Protein AF-A0A9W5X2L6-F1 (afdb_monomer_lite)

Secondary structure (DSSP, 8-state):
---------GGGSPPPSSSS--------SSPPPP-TTTTPPPS---SS--TGGGT-S-PPTT--PPP---SSS--TTTT---S----HHHHHHHHHSS-PPP---GGGTTS--

Foldseek 3Di:
DDPCPDPDPPVPDDPDPDPDDDDDDDDDAQFDDDDPPQQAFDPPWDDDDCQVVQVPDDDDVVDDGDDDDTRGRDDRCPPVDPGHDDQPVVVCCVVPNDDDPDPDDPVCPPPRD

Radius of gyration: 23.13 Å; chains: 1; bounding box: 48×41×67 Å

Structure (mmCIF, N/CA/C/O backbone):
data_AF-A0A9W5X2L6-F1
#
_entry.id   AF-A0A9W5X2L6-F1
#
loop_
_atom_site.group_PDB
_atom_site.id
_atom_site.type_symbol
_atom_site.label_atom_id
_atom_site.label_alt_id
_atom_site.label_comp_id
_atom_site.label_asym_id
_atom_site.label_entity_id
_atom_site.label_seq_id
_atom_site.pdbx_PDB_ins_code
_atom_site.Cartn_x
_atom_site.Cartn_y
_atom_site.Cartn_z
_atom_site.occupancy
_atom_site.B_iso_or_equiv
_atom_site.auth_seq_id
_atom_site.auth_comp_id
_atom_site.auth_asym_id
_atom_site.auth_atom_id
_atom_site.pdbx_PDB_model_num
ATOM 1 N N . THR A 1 1 ? -7.394 -7.452 39.165 1.00 37.09 1 THR A N 1
ATOM 2 C CA . THR A 1 1 ? -8.511 -6.533 38.862 1.00 37.09 1 THR A CA 1
ATOM 3 C C . THR A 1 1 ? -7.911 -5.212 38.425 1.00 37.09 1 THR A C 1
ATOM 5 O O . THR A 1 1 ? -7.495 -4.417 39.247 1.00 37.09 1 THR A O 1
ATOM 8 N N . SER A 1 2 ? -7.475 -5.183 37.170 1.00 38.97 2 SER A N 1
ATOM 9 C CA . SER A 1 2 ? -8.093 -4.413 36.075 1.00 38.97 2 SER A CA 1
ATOM 10 C C . SER A 1 2 ? -7.308 -3.121 35.864 1.00 38.97 2 SER A C 1
ATOM 12 O O . SER A 1 2 ? -7.586 -2.093 36.468 1.00 38.97 2 SER A O 1
ATOM 14 N N . LEU A 1 3 ? -6.246 -3.225 35.063 1.00 41.19 3 LEU A N 1
ATOM 15 C CA . LEU A 1 3 ? -5.625 -2.074 34.420 1.00 41.19 3 LEU A CA 1
ATOM 16 C C . LEU A 1 3 ? -6.532 -1.700 33.246 1.00 41.19 3 LEU A C 1
ATOM 18 O O . LEU A 1 3 ? -6.303 -2.119 32.115 1.00 41.19 3 LEU A O 1
ATOM 22 N N . ASP A 1 4 ? -7.588 -0.952 33.547 1.00 45.38 4 ASP A N 1
ATOM 23 C CA . ASP A 1 4 ? -8.370 -0.231 32.551 1.00 45.38 4 ASP A CA 1
ATOM 24 C C . ASP A 1 4 ? -7.515 0.936 32.042 1.00 45.38 4 ASP A C 1
ATOM 26 O O . ASP A 1 4 ? -7.608 2.070 32.513 1.00 45.38 4 ASP A O 1
ATOM 30 N N . LEU A 1 5 ? -6.619 0.648 31.092 1.00 45.56 5 LEU A N 1
ATOM 31 C CA . LEU A 1 5 ? -6.012 1.677 30.255 1.00 45.56 5 LEU A CA 1
ATOM 32 C C . LEU A 1 5 ? -7.083 2.119 29.256 1.00 45.56 5 LEU A C 1
ATOM 34 O O . LEU A 1 5 ? -7.129 1.675 28.109 1.00 45.56 5 LEU A O 1
ATOM 38 N N . THR A 1 6 ? -7.997 2.945 29.753 1.00 42.53 6 THR A N 1
ATOM 39 C CA . THR A 1 6 ? -9.058 3.591 28.994 1.00 42.53 6 THR A CA 1
ATOM 40 C C . THR A 1 6 ? -8.446 4.241 27.762 1.00 42.53 6 THR A C 1
ATOM 42 O O . THR A 1 6 ? -7.676 5.196 27.864 1.00 42.53 6 THR A O 1
ATOM 45 N N . ILE A 1 7 ? -8.800 3.721 26.588 1.00 51.56 7 ILE A N 1
ATOM 46 C CA . ILE A 1 7 ? -8.701 4.448 25.327 1.00 51.56 7 ILE A CA 1
ATOM 47 C C . ILE A 1 7 ? -9.512 5.727 25.537 1.00 51.56 7 ILE A C 1
ATOM 49 O O . ILE A 1 7 ? -10.742 5.710 25.506 1.00 51.56 7 ILE A O 1
ATOM 53 N N . LEU A 1 8 ? -8.826 6.825 25.851 1.00 54.75 8 LEU A N 1
ATOM 54 C CA . LEU A 1 8 ? -9.460 8.128 25.951 1.00 54.75 8 LEU A CA 1
ATOM 55 C C . LEU A 1 8 ? -10.029 8.453 24.565 1.00 54.75 8 LEU A C 1
ATOM 57 O O . LEU A 1 8 ? -9.300 8.353 23.571 1.00 54.75 8 LEU A O 1
ATOM 61 N N . PRO A 1 9 ? -11.320 8.807 24.460 1.00 56.62 9 PRO A N 1
ATOM 62 C CA . PRO A 1 9 ? -11.884 9.203 23.185 1.00 56.62 9 PRO A CA 1
ATOM 63 C C . PRO A 1 9 ? -11.105 10.419 22.682 1.00 56.62 9 PRO A C 1
ATOM 65 O O . PRO A 1 9 ? -10.806 11.341 23.441 1.00 56.62 9 PRO A O 1
ATOM 68 N N . PHE A 1 10 ? -10.778 10.427 21.389 1.00 54.94 10 PHE A N 1
ATOM 69 C CA . PHE A 1 10 ? -9.990 11.488 20.746 1.00 54.94 10 PHE A CA 1
ATOM 70 C C . PHE A 1 10 ? -10.591 12.894 20.964 1.00 54.94 10 PHE A C 1
ATOM 72 O O . PHE A 1 10 ? -9.900 13.900 20.854 1.00 54.94 10 PHE A O 1
ATOM 79 N N . THR A 1 11 ? -11.875 12.960 21.331 1.00 56.47 11 THR A N 1
ATOM 80 C CA . THR A 1 11 ? -12.617 14.170 21.705 1.00 56.47 11 THR A CA 1
ATOM 81 C C . THR A 1 11 ? -12.188 14.806 23.032 1.00 56.47 11 THR A C 1
ATOM 83 O O . THR A 1 11 ? -12.566 15.946 23.284 1.00 56.47 11 THR A O 1
ATOM 86 N N . GLN A 1 12 ? -11.427 14.106 23.879 1.00 62.25 12 GLN A N 1
ATOM 87 C CA . GLN A 1 12 ? -10.928 14.613 25.168 1.00 62.25 12 GLN A CA 1
ATOM 88 C C . GLN A 1 12 ? -9.404 14.797 25.211 1.00 62.25 12 GLN A C 1
ATOM 90 O O . GLN A 1 12 ? -8.848 15.123 26.261 1.00 62.25 12 GLN A O 1
ATOM 95 N N . GLY A 1 13 ? -8.716 14.608 24.080 1.00 63.19 13 GLY A N 1
ATOM 96 C CA . GLY A 1 13 ? -7.305 14.963 23.949 1.00 63.19 13 GLY A CA 1
ATOM 97 C C . GLY A 1 13 ? -7.097 16.473 24.081 1.00 63.19 13 GLY A C 1
ATOM 98 O O . GLY A 1 13 ? -7.980 17.263 23.745 1.00 63.19 13 GLY A O 1
ATOM 99 N N . GLN A 1 14 ? -5.925 16.886 24.574 1.00 71.12 14 GLN A N 1
ATOM 100 C CA . GLN A 1 14 ? -5.538 18.298 24.542 1.00 71.12 14 GLN A CA 1
ATOM 101 C C . GLN A 1 14 ? -5.640 18.820 23.098 1.00 71.12 14 GLN A C 1
ATOM 103 O O . GLN A 1 14 ? -5.181 18.129 22.181 1.00 71.12 14 GLN A O 1
ATOM 108 N N . PRO A 1 15 ? -6.244 20.002 22.876 1.00 69.44 15 PRO A N 1
ATOM 109 C CA . PRO A 1 15 ? -6.316 20.585 21.546 1.00 69.44 15 PRO A CA 1
ATOM 110 C C . PRO A 1 15 ? -4.903 20.772 20.993 1.00 69.44 15 PRO A C 1
ATOM 112 O O . PRO A 1 15 ? -3.963 21.063 21.737 1.00 69.44 15 PRO A O 1
ATOM 115 N N . LEU A 1 16 ? -4.747 20.571 19.685 1.00 72.38 16 LEU A N 1
ATOM 116 C CA . LEU A 1 16 ? -3.453 20.736 19.038 1.00 72.38 16 LEU A CA 1
ATOM 117 C C . LEU A 1 16 ? -2.968 22.191 19.221 1.00 72.38 16 LEU A C 1
ATOM 119 O O . LEU A 1 16 ? -3.796 23.103 19.178 1.00 72.38 16 LEU A O 1
ATOM 123 N N . PRO A 1 17 ? -1.653 22.425 19.414 1.00 77.31 17 PRO A N 1
ATOM 124 C CA . PRO A 1 17 ? -1.107 23.772 19.623 1.00 77.31 17 PRO A CA 1
ATOM 125 C C . PRO A 1 17 ? -1.403 24.728 18.462 1.00 77.31 17 PRO A C 1
ATOM 127 O O . PRO A 1 17 ? -1.522 25.934 18.657 1.00 77.31 17 PRO A O 1
ATOM 130 N N . GLU A 1 18 ? -1.531 24.174 17.258 1.00 80.69 18 GLU A N 1
ATOM 131 C CA . GLU A 1 18 ? -1.882 24.881 16.035 1.00 80.69 18 GLU A CA 1
ATOM 132 C C . GLU A 1 18 ? -3.159 24.272 15.433 1.00 80.69 18 GLU A C 1
ATOM 134 O O . GLU A 1 18 ? -3.342 23.049 15.492 1.00 80.69 18 GLU A O 1
ATOM 139 N N . PRO A 1 19 ? -4.050 25.087 14.835 1.00 75.88 19 PRO A N 1
ATOM 140 C CA . PRO A 1 19 ? -5.209 24.576 14.115 1.00 75.88 19 PRO A CA 1
ATOM 141 C C . PRO A 1 19 ? -4.743 23.726 12.926 1.00 75.88 19 PRO A C 1
ATOM 143 O O . PRO A 1 19 ? -4.169 24.232 11.965 1.00 75.88 19 PRO A O 1
ATOM 146 N N . GLY A 1 20 ? -4.992 22.421 12.989 1.00 75.44 20 GLY A N 1
ATOM 147 C CA . GLY A 1 20 ? -4.558 21.481 11.963 1.00 75.44 20 GLY A CA 1
ATOM 148 C C . GLY A 1 20 ? -4.649 20.034 12.430 1.00 75.44 20 GLY A C 1
ATOM 149 O O . GLY A 1 20 ? -5.250 19.736 13.460 1.00 75.44 20 GLY A O 1
ATOM 150 N N . ILE A 1 21 ? -4.051 19.129 11.657 1.00 76.25 21 ILE A N 1
ATOM 151 C CA . ILE A 1 21 ? -3.889 17.721 12.025 1.00 76.25 21 ILE A CA 1
ATOM 152 C C . ILE A 1 21 ? -2.385 17.454 12.090 1.00 76.25 21 ILE A C 1
ATOM 154 O O . ILE A 1 21 ? -1.702 17.509 11.069 1.00 76.25 21 ILE A O 1
ATOM 158 N N . MET A 1 22 ? -1.860 17.164 13.283 1.00 71.12 22 MET A N 1
ATOM 159 C CA . MET A 1 22 ? -0.498 16.649 13.427 1.00 71.12 22 MET A CA 1
ATOM 160 C C . MET A 1 22 ? -0.488 15.192 12.977 1.00 71.12 22 MET A C 1
ATOM 162 O O . MET A 1 22 ? -1.029 14.318 13.655 1.00 71.12 22 MET A O 1
ATOM 166 N N . VAL A 1 23 ? 0.115 14.939 11.817 1.00 77.75 23 VAL A N 1
ATOM 167 C CA . VAL A 1 23 ? 0.278 13.593 11.267 1.00 77.75 23 VAL A CA 1
ATOM 168 C C . VAL A 1 23 ? 1.748 13.205 11.248 1.00 77.75 23 VAL A C 1
ATOM 170 O O . VAL A 1 23 ? 2.605 13.970 10.812 1.00 77.75 23 VAL A O 1
ATOM 173 N N . SER A 1 24 ? 2.036 11.987 11.697 1.00 79.38 24 SER A N 1
ATOM 174 C CA . SER A 1 24 ? 3.310 11.331 11.416 1.00 79.38 24 SER A CA 1
ATOM 175 C C . SER A 1 24 ? 3.139 10.527 10.133 1.00 79.38 24 SER A C 1
ATOM 177 O O . SER A 1 24 ? 2.357 9.576 10.092 1.00 79.38 24 SER A O 1
ATOM 179 N N . ILE A 1 25 ? 3.817 10.945 9.067 1.00 79.56 25 ILE A N 1
ATOM 180 C CA . ILE A 1 25 ? 3.769 10.301 7.751 1.00 79.56 25 ILE A CA 1
ATOM 181 C C . ILE A 1 25 ? 5.110 9.635 7.452 1.00 79.56 25 ILE A C 1
ATOM 183 O O . ILE A 1 25 ? 6.166 10.250 7.574 1.00 79.56 25 ILE A O 1
ATOM 187 N N . GLY A 1 26 ? 5.057 8.370 7.042 1.00 75.25 26 GLY A N 1
ATOM 188 C CA . GLY A 1 26 ? 6.211 7.598 6.594 1.00 75.25 26 GLY A CA 1
ATOM 189 C C . GLY A 1 26 ? 5.980 7.047 5.191 1.00 75.25 26 GLY A C 1
ATOM 190 O O . GLY A 1 26 ? 4.862 6.667 4.843 1.00 75.25 26 GLY A O 1
ATOM 191 N N . PHE A 1 27 ? 7.038 6.983 4.383 1.00 71.94 27 PHE A N 1
ATOM 192 C CA . PHE A 1 27 ? 6.991 6.323 3.081 1.00 71.94 27 PHE A CA 1
ATOM 193 C C . PHE A 1 27 ? 7.278 4.827 3.247 1.00 71.94 27 PHE A C 1
ATOM 195 O O . PHE A 1 27 ? 8.383 4.429 3.617 1.00 71.94 27 PHE A O 1
ATOM 202 N N . GLY A 1 28 ? 6.271 3.996 2.976 1.00 70.69 28 GLY A N 1
ATOM 203 C CA . GLY A 1 28 ? 6.429 2.546 2.880 1.00 70.69 28 GLY A CA 1
ATOM 204 C C . GLY A 1 28 ? 6.935 2.142 1.496 1.00 70.69 28 GLY A C 1
ATOM 205 O O . GLY A 1 28 ? 6.386 2.568 0.482 1.00 70.69 28 GLY A O 1
ATOM 206 N N . TRP A 1 29 ? 7.969 1.304 1.446 1.00 70.50 29 TRP A N 1
ATOM 207 C CA . TRP A 1 29 ? 8.508 0.768 0.195 1.00 70.50 29 TRP A CA 1
ATOM 208 C C . TRP A 1 29 ? 7.721 -0.466 -0.258 1.00 70.50 29 TRP A C 1
ATOM 210 O O . TRP A 1 29 ? 7.184 -1.209 0.563 1.00 70.50 29 TRP A O 1
ATOM 220 N N . GLY A 1 30 ? 7.677 -0.710 -1.570 1.00 72.19 30 GLY A N 1
ATOM 221 C CA . GLY A 1 30 ? 7.134 -1.952 -2.137 1.00 72.19 30 GLY A CA 1
ATOM 222 C C . GLY A 1 30 ? 5.606 -2.076 -2.122 1.00 72.19 30 GLY A C 1
ATOM 223 O O . GLY A 1 30 ? 5.088 -3.143 -2.438 1.00 72.19 30 GLY A O 1
ATOM 224 N N . ILE A 1 31 ? 4.876 -1.011 -1.778 1.00 74.69 31 ILE A N 1
ATOM 225 C CA . ILE A 1 31 ? 3.416 -0.974 -1.912 1.00 74.69 31 ILE A CA 1
ATOM 226 C C . ILE A 1 31 ? 3.071 -0.530 -3.335 1.00 74.69 31 ILE A C 1
ATOM 228 O O . ILE A 1 31 ? 3.635 0.431 -3.855 1.00 74.69 31 ILE A O 1
ATOM 232 N N . GLU A 1 32 ? 2.142 -1.240 -3.970 1.00 78.69 32 GLU A N 1
ATOM 233 C CA . GLU A 1 32 ? 1.697 -0.904 -5.319 1.00 78.69 32 GLU A CA 1
ATOM 234 C C . GLU A 1 32 ? 0.988 0.459 -5.353 1.00 78.69 32 GLU A C 1
ATOM 236 O O . GLU A 1 32 ? 0.221 0.808 -4.454 1.00 78.69 32 GLU A O 1
ATOM 241 N N . ARG A 1 33 ? 1.216 1.220 -6.430 1.00 82.00 33 ARG A N 1
ATOM 242 C CA . ARG A 1 33 ? 0.542 2.503 -6.658 1.00 82.00 33 ARG A CA 1
ATOM 243 C C . ARG A 1 33 ? -0.976 2.329 -6.779 1.00 82.00 33 ARG A C 1
ATOM 245 O O . ARG A 1 33 ? -1.441 1.478 -7.543 1.00 82.00 33 ARG A O 1
ATOM 252 N N . TYR A 1 34 ? -1.718 3.208 -6.107 1.00 85.00 34 TYR A N 1
ATOM 253 C CA . TYR A 1 34 ? -3.165 3.328 -6.265 1.00 85.00 34 TYR A CA 1
ATOM 254 C C . TYR A 1 34 ? -3.518 3.689 -7.717 1.00 85.00 34 TYR A C 1
ATOM 256 O O . TYR A 1 34 ? -2.956 4.625 -8.293 1.00 85.00 34 TYR A O 1
ATOM 264 N N . ARG A 1 35 ? -4.448 2.952 -8.319 1.00 89.12 35 ARG A N 1
ATOM 265 C CA . ARG A 1 35 ? -4.958 3.145 -9.678 1.00 89.12 35 ARG A CA 1
ATOM 266 C C . ARG A 1 35 ? -6.459 3.374 -9.644 1.00 89.12 35 ARG A C 1
ATOM 268 O O . ARG A 1 35 ? -7.248 2.451 -9.460 1.00 89.12 35 ARG A O 1
ATOM 275 N N . TYR A 1 36 ? -6.859 4.602 -9.935 1.00 89.25 36 TYR A N 1
ATOM 276 C CA . TYR A 1 36 ? -8.251 4.920 -10.218 1.00 89.25 36 TYR A CA 1
ATOM 277 C C . TYR A 1 36 ? -8.647 4.432 -11.633 1.00 89.25 36 TYR A C 1
ATOM 279 O O . TYR A 1 36 ? -7.843 4.586 -12.554 1.00 89.25 36 TYR A O 1
ATOM 287 N N . PRO A 1 37 ? -9.856 3.875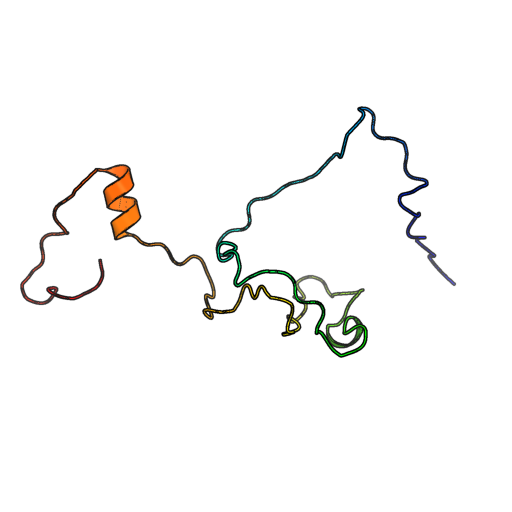 -11.850 1.00 90.75 37 PRO A N 1
ATOM 288 C CA . PRO A 1 37 ? -10.891 3.595 -10.853 1.00 90.75 37 PRO A CA 1
ATOM 289 C C . PRO A 1 37 ? -10.783 2.204 -10.190 1.00 90.75 37 PRO A C 1
ATOM 291 O O . PRO A 1 37 ? -11.605 1.861 -9.349 1.00 90.75 37 PRO A O 1
ATOM 294 N N . GLY A 1 38 ? -9.807 1.377 -10.572 1.00 86.31 38 GLY A N 1
ATOM 295 C CA . GLY A 1 38 ? -9.736 -0.029 -10.149 1.00 86.31 38 GLY A CA 1
ATOM 296 C C . GLY A 1 38 ? -9.593 -0.253 -8.639 1.00 86.31 38 GLY A C 1
ATOM 297 O O . GLY A 1 38 ? -10.157 -1.214 -8.124 1.00 86.31 38 GLY A O 1
ATOM 298 N N . ASP A 1 39 ? -8.889 0.638 -7.941 1.00 89.94 39 ASP A N 1
ATOM 299 C CA . ASP A 1 39 ? -8.597 0.509 -6.508 1.00 89.94 39 ASP A CA 1
ATOM 300 C C . ASP A 1 39 ? -9.600 1.266 -5.609 1.00 89.94 39 ASP A C 1
ATOM 302 O O . ASP A 1 39 ? -9.356 1.392 -4.408 1.00 89.94 39 ASP A O 1
ATOM 306 N N . LEU A 1 40 ? -10.724 1.773 -6.149 1.00 91.44 40 LEU A N 1
ATOM 307 C CA . LEU A 1 40 ? -11.754 2.427 -5.326 1.00 91.44 40 LEU A CA 1
ATOM 308 C C . LEU A 1 40 ? -12.207 1.508 -4.184 1.00 91.44 40 LEU A C 1
ATOM 310 O O . LEU A 1 40 ? -12.557 0.356 -4.458 1.00 91.44 40 LEU A O 1
ATOM 314 N N . PRO A 1 41 ? -12.298 2.020 -2.939 1.00 86.62 41 PRO A N 1
ATOM 315 C CA . PRO A 1 41 ? -12.904 1.281 -1.845 1.00 86.62 41 PRO A CA 1
ATOM 316 C C . PRO A 1 41 ? -14.307 0.818 -2.223 1.00 86.62 41 PRO A C 1
ATOM 318 O O . PRO A 1 41 ? -15.153 1.610 -2.644 1.00 86.62 41 PRO A O 1
ATOM 321 N N . LYS A 1 42 ? -14.550 -0.480 -2.071 1.00 85.56 42 LYS A N 1
ATOM 322 C CA . LYS A 1 42 ? -15.850 -1.087 -2.338 1.00 85.56 42 LYS A CA 1
ATOM 323 C C . LYS A 1 42 ? -16.580 -1.334 -1.028 1.00 85.56 42 LYS A C 1
ATOM 325 O O . LYS A 1 42 ? -15.997 -1.784 -0.049 1.00 85.56 42 LYS A O 1
ATOM 330 N N . VAL A 1 43 ? -17.883 -1.072 -1.039 1.00 77.25 43 VAL A N 1
ATOM 331 C CA . VAL A 1 43 ? -18.787 -1.263 0.109 1.00 77.25 43 VAL A CA 1
ATOM 332 C C . VAL A 1 43 ? -19.558 -2.588 0.035 1.00 77.25 43 VAL A C 1
ATOM 334 O O . VAL A 1 43 ? -20.628 -2.722 0.613 1.00 77.25 43 VAL A O 1
ATOM 337 N N . ALA A 1 44 ? -19.024 -3.571 -0.693 1.00 73.56 44 ALA A N 1
ATOM 338 C CA . ALA A 1 44 ? -19.650 -4.878 -0.904 1.00 73.56 44 ALA A CA 1
ATOM 339 C C . ALA A 1 44 ? -19.095 -5.978 0.020 1.00 73.56 44 ALA A C 1
ATOM 341 O O . ALA A 1 44 ? -19.436 -7.149 -0.141 1.00 73.56 44 ALA A O 1
ATOM 342 N N . ALA A 1 45 ? -18.226 -5.629 0.974 1.00 70.75 45 ALA A N 1
ATOM 343 C CA . ALA A 1 45 ? -17.657 -6.597 1.900 1.00 70.75 45 ALA A CA 1
ATOM 344 C C . ALA A 1 45 ? -18.750 -7.188 2.808 1.00 70.75 45 ALA A C 1
ATOM 346 O O . ALA A 1 45 ? -19.427 -6.471 3.543 1.00 70.75 45 ALA A O 1
ATOM 347 N N . THR A 1 46 ? -18.906 -8.509 2.767 1.00 73.44 46 THR A N 1
ATOM 348 C CA . THR A 1 46 ? -19.791 -9.269 3.657 1.00 73.44 46 THR A CA 1
ATOM 349 C C . THR A 1 46 ? -18.980 -9.909 4.783 1.00 73.44 46 THR A C 1
ATOM 351 O O . THR A 1 46 ? -17.956 -10.533 4.507 1.00 73.44 46 THR A O 1
ATOM 354 N N . GLY A 1 47 ? -19.444 -9.812 6.032 1.00 72.31 47 GLY A N 1
ATOM 355 C CA . GLY A 1 47 ? -18.803 -10.437 7.199 1.00 72.31 47 GLY A CA 1
ATOM 356 C C . GLY A 1 47 ? -18.713 -9.505 8.411 1.00 72.31 47 GLY A C 1
ATOM 357 O O . GLY A 1 47 ? -18.906 -8.299 8.289 1.00 72.31 47 GLY A O 1
ATOM 358 N N . GLY A 1 48 ? -18.458 -10.077 9.592 1.00 77.81 48 GLY A N 1
ATOM 359 C CA . GLY A 1 48 ? -18.216 -9.326 10.829 1.00 77.81 48 GLY A CA 1
ATOM 360 C C . GLY A 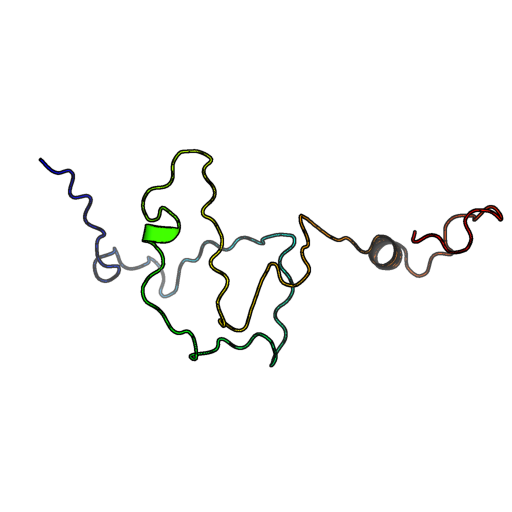1 48 ? -16.766 -8.850 10.963 1.00 77.81 48 GLY A C 1
ATOM 361 O O . GLY A 1 48 ? -15.956 -8.989 10.045 1.00 77.81 48 GLY A O 1
ATOM 362 N N . SER A 1 49 ? -16.414 -8.306 12.129 1.00 81.69 49 SER A N 1
ATOM 363 C CA . SER A 1 49 ? -15.026 -7.965 12.443 1.00 81.69 49 SER A CA 1
ATOM 364 C C . SER A 1 49 ? -14.157 -9.225 12.463 1.00 81.69 49 SER A C 1
ATOM 366 O O . SER A 1 49 ? -14.326 -10.082 13.324 1.00 81.69 49 SER A O 1
ATOM 368 N N . ASN A 1 50 ? -13.184 -9.317 11.558 1.00 86.12 50 ASN A N 1
ATOM 369 C CA . ASN A 1 50 ? -12.206 -10.411 11.547 1.00 86.12 50 ASN A CA 1
ATOM 370 C C . ASN A 1 50 ? -11.030 -10.177 12.515 1.00 86.12 50 ASN A C 1
ATOM 372 O O . ASN A 1 50 ? -10.021 -10.860 12.401 1.00 86.12 50 ASN A O 1
ATOM 376 N N . CYS A 1 51 ? -11.133 -9.215 13.442 1.00 86.06 51 CYS A N 1
ATOM 377 C CA . CYS A 1 51 ? -10.048 -8.839 14.355 1.00 86.06 51 CYS A CA 1
ATOM 378 C C . CYS A 1 51 ? -9.568 -10.029 15.201 1.00 86.06 51 CYS A C 1
ATOM 380 O O . CYS A 1 51 ? -8.377 -10.330 15.198 1.00 86.06 51 CYS A O 1
ATOM 382 N N . ASP A 1 52 ? -10.494 -10.756 15.829 1.00 87.94 52 ASP A N 1
ATOM 383 C CA . ASP A 1 52 ? -10.161 -11.914 16.670 1.00 87.94 52 ASP A CA 1
ATOM 384 C C . ASP A 1 52 ? -9.549 -13.057 15.844 1.00 87.94 52 ASP A C 1
ATOM 386 O O . ASP A 1 52 ? -8.629 -13.739 16.290 1.00 87.94 52 ASP A O 1
ATOM 390 N N . ALA A 1 53 ? -10.006 -13.229 14.597 1.00 86.69 53 ALA A N 1
ATOM 391 C CA . ALA A 1 53 ? -9.496 -14.246 13.677 1.00 86.69 53 ALA A CA 1
ATOM 392 C C . ALA A 1 53 ? -8.045 -13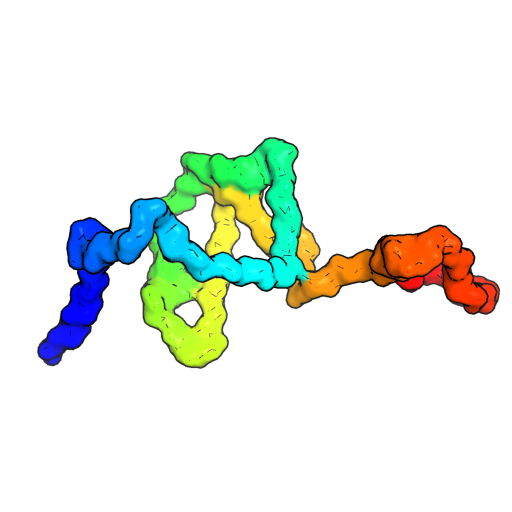.988 13.232 1.00 86.69 53 ALA A C 1
ATOM 394 O O . ALA A 1 53 ? -7.379 -14.909 12.760 1.00 86.69 53 ALA A O 1
ATOM 395 N N . VAL A 1 54 ? -7.555 -12.753 13.378 1.00 90.31 54 VAL A N 1
ATOM 396 C CA . VAL A 1 54 ? -6.171 -12.370 13.065 1.00 90.31 54 VAL A CA 1
ATOM 397 C C . VAL A 1 54 ? -5.332 -12.054 14.309 1.00 90.31 54 VAL A C 1
ATOM 399 O O . VAL A 1 54 ? -4.244 -11.498 14.184 1.00 90.31 54 VAL A O 1
ATOM 402 N N . GLY A 1 55 ? -5.819 -12.409 15.503 1.00 87.69 55 GLY A N 1
ATOM 403 C CA . GLY A 1 55 ? -5.084 -12.228 16.761 1.00 87.69 55 GLY A CA 1
ATOM 404 C C . GLY A 1 55 ? -5.028 -10.781 17.260 1.00 87.69 55 GLY A C 1
ATOM 405 O O . GLY A 1 55 ? -4.220 -10.454 18.123 1.00 87.69 55 GLY A O 1
ATOM 406 N N . LEU A 1 56 ? -5.871 -9.890 16.734 1.00 90.19 56 LEU A N 1
ATOM 407 C CA . LEU A 1 56 ? -5.994 -8.526 17.248 1.00 90.19 56 LEU A CA 1
ATOM 408 C C . LEU A 1 56 ? -6.915 -8.502 18.482 1.00 90.19 56 LEU A C 1
ATOM 410 O O . LEU A 1 56 ? -7.822 -9.324 18.575 1.00 90.19 56 LEU A O 1
ATOM 414 N N . PRO A 1 57 ? -6.728 -7.556 19.425 1.00 88.81 57 PRO A N 1
ATOM 415 C CA . PRO A 1 57 ? -5.802 -6.418 19.379 1.00 88.81 57 PRO A CA 1
ATOM 416 C C . PRO A 1 57 ? -4.402 -6.696 19.952 1.00 88.81 57 PRO A C 1
ATOM 418 O O . PRO A 1 57 ? -3.528 -5.839 19.831 1.00 88.81 57 PRO A O 1
ATOM 421 N N . VAL A 1 58 ? -4.182 -7.848 20.595 1.00 89.50 58 VAL A N 1
ATOM 422 C CA . VAL A 1 58 ? -2.931 -8.159 21.305 1.00 89.50 58 VAL A CA 1
ATOM 423 C C . VAL A 1 58 ? -2.083 -9.131 20.486 1.00 89.50 58 VAL A C 1
ATOM 425 O O . VAL A 1 58 ? -2.316 -10.333 20.516 1.00 89.50 58 VAL A O 1
ATOM 428 N N . LEU A 1 59 ? -1.064 -8.598 19.810 1.00 88.88 59 LEU A N 1
ATOM 429 C CA . LEU A 1 59 ? -0.028 -9.377 19.123 1.00 88.88 59 LEU A CA 1
ATOM 430 C C . LEU A 1 59 ? 1.180 -9.595 20.047 1.00 88.88 59 LEU A C 1
ATOM 432 O O . LEU A 1 59 ? 1.548 -8.701 20.817 1.00 88.88 59 LEU A O 1
ATOM 436 N N . GLN A 1 60 ? 1.829 -10.755 19.959 1.00 88.81 60 GLN A N 1
ATOM 437 C CA . GLN A 1 60 ? 3.094 -11.002 20.653 1.00 88.81 60 GLN A CA 1
ATOM 438 C C . GLN A 1 60 ? 4.231 -10.157 20.046 1.00 88.81 60 GLN A C 1
ATOM 440 O O . GLN A 1 60 ? 4.159 -9.740 18.885 1.00 88.81 60 GLN A O 1
ATOM 445 N N . PRO A 1 61 ? 5.326 -9.903 20.789 1.00 90.00 61 PRO A N 1
ATOM 446 C CA . PRO A 1 61 ? 6.506 -9.266 20.214 1.00 90.00 61 PRO A CA 1
ATOM 447 C C . PRO A 1 61 ? 6.983 -10.021 18.965 1.00 90.00 61 PRO A C 1
ATOM 449 O O . PRO A 1 61 ? 7.123 -11.240 19.000 1.00 90.00 61 PRO A O 1
ATOM 452 N N . GLN A 1 62 ? 7.245 -9.290 17.876 1.00 90.88 62 GLN A N 1
ATOM 453 C CA . GLN A 1 62 ? 7.646 -9.830 16.564 1.00 90.88 62 GLN A CA 1
ATOM 454 C C . GLN A 1 62 ? 6.548 -10.595 15.790 1.00 90.88 62 GLN A C 1
ATOM 456 O O . GLN A 1 62 ? 6.803 -11.045 14.672 1.00 90.88 62 GLN A O 1
ATOM 461 N N . GLU A 1 63 ? 5.330 -10.715 16.322 1.00 90.25 63 GLU A N 1
ATOM 462 C CA . GLU A 1 63 ? 4.208 -11.345 15.622 1.00 90.25 63 GLU A CA 1
ATOM 463 C C . GLU A 1 63 ? 3.628 -10.409 14.552 1.00 90.25 63 GLU A C 1
ATOM 465 O O . GLU A 1 63 ? 3.381 -9.224 14.788 1.00 90.25 63 GLU A O 1
ATOM 470 N N . ILE A 1 64 ? 3.412 -10.945 13.349 1.00 86.25 64 ILE A N 1
ATOM 471 C CA . ILE A 1 64 ? 2.823 -10.216 12.224 1.00 86.25 64 ILE A CA 1
ATOM 472 C C . ILE A 1 64 ? 1.405 -10.742 12.024 1.00 86.25 64 ILE A C 1
ATOM 474 O O . ILE A 1 64 ? 1.226 -11.904 11.664 1.00 86.25 64 ILE A O 1
ATOM 478 N N . SER A 1 65 ? 0.408 -9.874 12.213 1.00 90.69 65 SER A N 1
ATOM 479 C CA . SER A 1 65 ? -0.991 -10.210 11.928 1.00 90.69 65 SER A CA 1
ATOM 480 C C . SER A 1 65 ? -1.139 -10.688 10.477 1.00 90.69 65 SER A C 1
ATOM 482 O O . SER A 1 65 ? -0.668 -10.000 9.559 1.00 90.69 65 SER A O 1
ATOM 484 N N . PRO A 1 66 ? -1.838 -11.808 10.229 1.00 88.25 66 PRO A N 1
ATOM 485 C CA . PRO A 1 66 ? -2.174 -12.218 8.876 1.00 88.25 66 PRO A CA 1
ATOM 486 C C . PRO A 1 66 ? -3.072 -11.174 8.203 1.00 88.25 66 PRO A C 1
ATOM 488 O O . PRO A 1 66 ? -3.819 -10.439 8.855 1.00 88.25 66 PRO A O 1
ATOM 491 N N . PHE A 1 67 ? -2.989 -11.102 6.875 1.00 84.12 67 PHE A N 1
ATOM 492 C CA . PHE A 1 67 ? -3.822 -10.200 6.091 1.00 84.12 67 PHE A CA 1
ATOM 493 C C . PHE A 1 67 ? -5.172 -10.830 5.748 1.00 84.12 67 PHE A C 1
ATOM 495 O O . PHE A 1 67 ? -5.231 -11.931 5.203 1.00 84.12 67 PHE A O 1
ATOM 502 N N . VAL A 1 68 ? -6.255 -10.090 5.994 1.00 85.75 68 VAL A N 1
ATOM 503 C CA . VAL A 1 68 ? -7.613 -10.505 5.630 1.00 85.75 68 VAL A CA 1
ATOM 504 C C . VAL A 1 68 ? -7.914 -10.097 4.187 1.00 85.75 68 VAL A C 1
ATOM 506 O O . VAL A 1 68 ? -8.151 -8.925 3.888 1.00 85.75 68 VAL A O 1
ATOM 509 N N . VAL A 1 69 ? -7.939 -11.076 3.283 1.00 83.88 69 VAL A N 1
ATOM 510 C CA . VAL A 1 69 ? -8.293 -10.851 1.876 1.00 83.88 69 VAL A CA 1
ATOM 511 C C . VAL A 1 69 ? -9.803 -10.632 1.758 1.00 83.88 69 VAL A C 1
ATOM 513 O O . VAL A 1 69 ? -10.592 -11.531 2.033 1.00 83.88 69 VAL A O 1
ATOM 516 N N . THR A 1 70 ? -10.203 -9.429 1.349 1.00 82.06 70 THR A N 1
ATOM 517 C CA . THR A 1 70 ? -11.606 -8.997 1.219 1.00 82.06 70 THR A CA 1
ATOM 518 C C . THR A 1 70 ? -11.792 -8.133 -0.030 1.00 82.06 70 THR A C 1
ATOM 520 O O . THR A 1 70 ? -10.816 -7.629 -0.591 1.00 82.06 70 THR A O 1
ATOM 523 N N . ASP A 1 71 ? -13.037 -7.950 -0.487 1.00 83.50 71 ASP A N 1
ATOM 524 C CA . ASP A 1 71 ? -13.353 -7.067 -1.622 1.00 83.50 71 ASP A CA 1
ATOM 525 C C . ASP A 1 71 ? -13.358 -5.589 -1.195 1.00 83.50 71 ASP A C 1
ATOM 527 O O . ASP A 1 71 ? -14.395 -4.936 -1.139 1.00 83.50 71 ASP A O 1
ATOM 531 N N . ILE A 1 72 ? -12.176 -5.072 -0.854 1.00 81.75 72 ILE A N 1
ATOM 532 C CA . ILE A 1 72 ? -11.950 -3.687 -0.397 1.00 81.75 72 ILE A CA 1
ATOM 533 C C . ILE A 1 72 ? -11.444 -2.762 -1.514 1.00 81.75 72 ILE A C 1
ATOM 535 O O . ILE A 1 72 ? -11.006 -1.645 -1.251 1.00 81.75 72 ILE A O 1
ATOM 539 N N . GLY A 1 73 ? -11.487 -3.217 -2.770 1.00 85.12 73 GLY A N 1
ATOM 540 C CA . GLY A 1 73 ? -10.952 -2.495 -3.928 1.00 85.12 73 GLY A CA 1
ATOM 541 C C . GLY A 1 73 ? -9.446 -2.687 -4.098 1.00 85.12 73 GLY A C 1
ATOM 542 O O . GLY A 1 73 ? -9.011 -3.350 -5.036 1.00 85.12 73 GLY A O 1
ATOM 543 N N . GLY A 1 74 ? -8.650 -2.151 -3.170 1.00 85.56 74 GLY A N 1
ATOM 544 C CA . GLY A 1 74 ? -7.186 -2.225 -3.212 1.00 85.56 74 GLY A CA 1
ATOM 545 C C . GLY A 1 74 ? -6.604 -3.436 -2.473 1.00 85.56 74 GLY A C 1
ATOM 546 O O . GLY A 1 74 ? -6.891 -3.654 -1.299 1.00 85.56 74 GLY A O 1
ATOM 547 N N . ASN A 1 75 ? -5.712 -4.192 -3.126 1.00 81.25 75 ASN A N 1
ATOM 548 C CA . ASN A 1 75 ? -4.947 -5.282 -2.504 1.00 81.25 75 ASN A CA 1
ATOM 549 C C . ASN A 1 75 ? -3.435 -5.074 -2.706 1.00 81.25 75 ASN A C 1
ATOM 551 O O . ASN A 1 75 ? -2.921 -5.197 -3.820 1.00 81.25 75 ASN A O 1
ATOM 555 N N . ARG A 1 76 ? -2.699 -4.823 -1.616 1.00 77.25 76 ARG A N 1
ATOM 556 C CA . ARG A 1 76 ? -1.234 -4.632 -1.648 1.00 77.25 76 ARG A CA 1
ATOM 557 C C . ARG A 1 76 ? -0.443 -5.900 -2.006 1.00 77.25 76 ARG A C 1
ATOM 559 O O . ARG A 1 76 ? 0.699 -5.782 -2.427 1.00 77.25 76 ARG A O 1
ATOM 566 N N . TRP A 1 77 ? -1.048 -7.086 -1.920 1.00 77.81 77 TRP A N 1
ATOM 567 C CA . TRP A 1 77 ? -0.451 -8.365 -2.335 1.00 77.81 77 TRP A CA 1
ATOM 568 C C . TRP A 1 77 ? -0.918 -8.833 -3.720 1.00 77.81 77 TRP A C 1
ATOM 570 O O . TRP A 1 77 ? -0.629 -9.964 -4.101 1.00 77.81 77 TRP A O 1
ATOM 580 N N . ARG A 1 78 ? -1.615 -7.995 -4.505 1.00 79.00 78 ARG A N 1
ATOM 581 C CA . ARG A 1 78 ? -2.219 -8.393 -5.797 1.00 79.00 78 ARG A CA 1
ATOM 582 C C . ARG A 1 78 ? -1.260 -9.062 -6.790 1.00 79.00 78 ARG A C 1
ATOM 584 O O . ARG A 1 78 ? -1.709 -9.834 -7.627 1.00 79.00 78 ARG A O 1
ATOM 591 N N . TYR A 1 79 ? 0.030 -8.735 -6.720 1.00 80.56 79 TYR A N 1
ATOM 592 C CA . TYR A 1 79 ? 1.070 -9.256 -7.611 1.00 80.56 79 TYR A CA 1
ATOM 593 C C . TYR A 1 79 ? 2.002 -10.266 -6.925 1.00 80.56 79 TYR A C 1
ATOM 595 O O . TYR A 1 79 ? 2.944 -10.736 -7.548 1.00 80.56 79 TYR A O 1
ATOM 603 N N . GLY A 1 80 ? 1.774 -10.595 -5.647 1.00 79.50 80 GLY A N 1
ATOM 604 C CA . GLY A 1 80 ? 2.637 -11.520 -4.903 1.00 79.50 80 GLY A CA 1
ATOM 605 C C . GLY A 1 80 ? 4.058 -10.999 -4.650 1.00 79.50 80 GLY A C 1
ATOM 606 O O . GLY A 1 80 ? 4.941 -11.782 -4.309 1.00 79.50 80 GLY A O 1
ATOM 607 N N . ASN A 1 81 ? 4.294 -9.692 -4.808 1.00 73.75 81 ASN A N 1
ATOM 608 C CA . ASN A 1 81 ? 5.603 -9.083 -4.585 1.00 73.75 81 ASN A CA 1
ATOM 609 C C . ASN A 1 81 ? 6.003 -9.242 -3.109 1.00 73.75 81 ASN A C 1
ATOM 611 O O . ASN A 1 81 ? 5.357 -8.678 -2.228 1.00 73.75 81 ASN A O 1
ATOM 615 N N . GLN A 1 82 ? 7.074 -9.991 -2.834 1.00 73.44 82 GLN A N 1
ATOM 616 C CA . GLN A 1 82 ? 7.610 -10.158 -1.474 1.00 73.44 82 GLN A CA 1
ATOM 617 C C . GLN A 1 82 ? 8.594 -9.047 -1.066 1.00 73.44 82 GLN A C 1
ATOM 619 O O . GLN A 1 82 ? 9.090 -9.041 0.057 1.00 73.44 82 GLN A O 1
ATOM 624 N N . GLY A 1 83 ? 8.880 -8.098 -1.961 1.00 73.44 83 GLY A N 1
ATOM 625 C CA . GLY A 1 83 ? 9.831 -7.019 -1.721 1.00 73.44 83 GLY A CA 1
ATOM 626 C C . GLY A 1 83 ? 9.804 -5.951 -2.811 1.00 73.44 83 GLY A C 1
ATOM 627 O O . GLY A 1 83 ? 8.890 -5.895 -3.635 1.00 73.44 83 GLY A O 1
ATOM 628 N N . VAL A 1 84 ? 10.823 -5.090 -2.804 1.00 74.94 84 VAL A N 1
ATOM 629 C CA . VAL A 1 84 ? 10.985 -4.033 -3.807 1.00 74.94 84 VAL A CA 1
ATOM 630 C C . VAL A 1 84 ? 11.330 -4.661 -5.154 1.00 74.94 84 VAL A C 1
ATOM 632 O O . VAL A 1 84 ? 12.397 -5.243 -5.324 1.00 74.94 84 VAL A O 1
ATOM 635 N N . VAL A 1 85 ? 10.429 -4.509 -6.124 1.00 75.50 85 VAL A N 1
ATOM 636 C CA . VAL A 1 85 ? 10.692 -4.858 -7.522 1.00 75.50 85 VAL A CA 1
ATOM 637 C C . VAL A 1 85 ? 11.228 -3.610 -8.215 1.00 75.50 85 VAL A C 1
ATOM 639 O O . VAL A 1 85 ? 10.471 -2.697 -8.545 1.00 75.50 85 VAL A O 1
ATOM 642 N N . LEU A 1 86 ? 12.550 -3.541 -8.382 1.00 76.81 86 LEU A N 1
ATOM 643 C CA . LEU A 1 86 ? 13.224 -2.406 -9.009 1.00 76.81 86 LEU A CA 1
ATOM 644 C C . LEU A 1 86 ? 13.424 -2.661 -10.506 1.00 76.81 86 LEU A C 1
ATOM 646 O O . LEU A 1 86 ? 14.042 -3.650 -10.894 1.00 76.81 86 LEU A O 1
ATOM 650 N N . ASN A 1 87 ? 12.955 -1.738 -11.348 1.00 79.81 87 ASN A N 1
ATOM 651 C CA . ASN A 1 87 ? 13.358 -1.704 -12.750 1.00 79.81 87 ASN A CA 1
ATOM 652 C C . ASN A 1 87 ? 14.769 -1.099 -12.846 1.00 79.81 87 ASN A C 1
ATOM 654 O O . ASN A 1 87 ? 14.928 0.121 -12.927 1.00 79.81 87 ASN A O 1
ATOM 658 N N . SER A 1 88 ? 15.782 -1.962 -12.790 1.00 83.19 88 SER A N 1
ATOM 659 C CA . SER A 1 88 ? 17.194 -1.575 -12.844 1.00 83.19 88 SER A CA 1
ATOM 660 C C . SER A 1 88 ? 17.544 -0.807 -14.119 1.00 83.19 88 SER A C 1
ATOM 662 O O . SER A 1 88 ? 18.288 0.167 -14.046 1.00 83.19 88 SER A O 1
ATOM 664 N N . ASP A 1 89 ? 16.996 -1.204 -15.268 1.00 81.56 89 ASP A N 1
ATOM 665 C CA . ASP A 1 89 ? 17.202 -0.524 -16.551 1.00 81.56 89 ASP A CA 1
ATOM 666 C C . ASP A 1 89 ? 16.614 0.895 -16.544 1.00 81.56 89 ASP A C 1
ATOM 668 O O . ASP A 1 89 ? 17.316 1.866 -16.820 1.00 81.56 89 ASP A O 1
ATOM 672 N N . GLY A 1 90 ? 15.366 1.044 -16.095 1.00 83.12 90 GLY A N 1
ATOM 673 C CA . GLY A 1 90 ? 14.726 2.353 -15.952 1.00 83.12 90 GLY A CA 1
ATOM 674 C C . GLY A 1 90 ? 15.463 3.277 -14.976 1.00 83.12 90 GLY A C 1
ATOM 675 O O . GLY A 1 90 ? 15.598 4.471 -15.242 1.00 83.12 90 GLY A O 1
ATOM 676 N N . LEU A 1 91 ? 15.991 2.737 -13.871 1.00 84.94 91 LEU A N 1
ATOM 677 C CA . LEU A 1 91 ? 16.798 3.515 -12.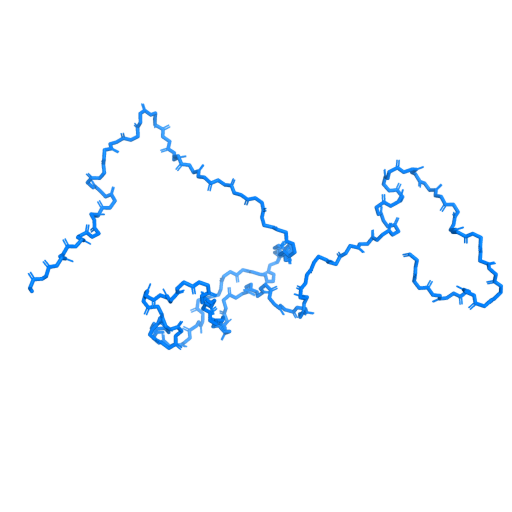926 1.00 84.94 91 LEU A CA 1
ATOM 678 C C . LEU A 1 91 ? 18.115 3.980 -13.558 1.00 84.94 91 LEU A C 1
ATOM 680 O O . LEU A 1 91 ? 18.485 5.143 -13.413 1.00 84.94 91 LEU A O 1
ATOM 684 N N . LYS A 1 92 ? 18.812 3.093 -14.274 1.00 84.94 92 LYS A N 1
ATOM 685 C CA . LYS A 1 92 ? 20.047 3.436 -14.990 1.00 84.94 92 LYS A CA 1
ATOM 686 C C . LYS A 1 92 ? 19.782 4.545 -16.012 1.00 84.94 92 LYS A C 1
ATOM 688 O O . LYS A 1 92 ? 20.506 5.537 -16.021 1.00 84.94 92 LYS A O 1
ATOM 693 N N . 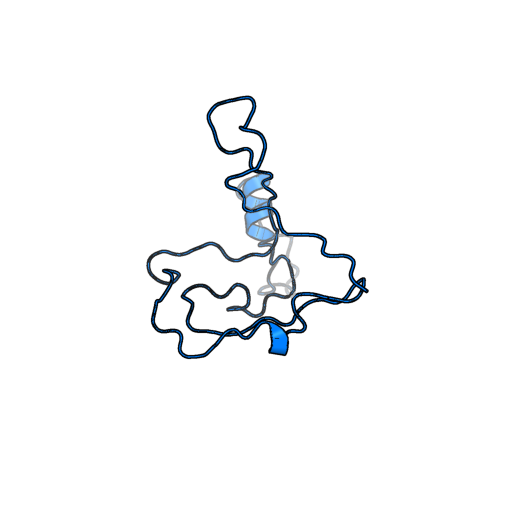GLN A 1 93 ? 18.712 4.425 -16.796 1.00 86.62 93 GLN A N 1
ATOM 694 C CA . GLN A 1 93 ? 18.343 5.430 -17.793 1.00 86.62 93 GLN A CA 1
ATOM 695 C C . GLN A 1 93 ? 17.957 6.779 -17.173 1.00 86.62 93 GLN A C 1
ATOM 697 O O . GLN A 1 93 ? 18.306 7.825 -17.714 1.00 86.62 93 GLN A O 1
ATOM 702 N N . LEU A 1 94 ? 17.282 6.782 -16.019 1.00 86.56 94 LEU A N 1
ATOM 703 C CA . LEU A 1 94 ? 16.973 8.015 -15.288 1.00 86.56 94 LEU A CA 1
ATOM 704 C C . LEU A 1 94 ? 18.242 8.725 -14.791 1.00 86.56 94 LEU A C 1
ATOM 706 O O . LEU A 1 94 ? 18.307 9.951 -14.818 1.00 86.56 94 LEU A O 1
ATOM 710 N N . LEU A 1 95 ? 19.232 7.962 -14.321 1.00 90.50 95 LEU A N 1
ATOM 711 C CA . LEU A 1 95 ? 20.458 8.503 -13.727 1.00 90.50 95 LEU A CA 1
ATOM 712 C C . LEU A 1 95 ? 21.485 8.962 -14.768 1.00 90.50 95 LEU A C 1
ATOM 714 O O . LEU A 1 95 ? 22.182 9.946 -14.533 1.00 90.50 95 LEU A O 1
ATOM 718 N N . PHE A 1 96 ? 21.594 8.255 -15.893 1.00 89.12 96 PHE A N 1
ATOM 719 C CA . PHE A 1 96 ? 22.667 8.465 -16.872 1.00 89.12 96 PHE A CA 1
ATOM 720 C C . PHE A 1 96 ? 22.168 8.853 -18.271 1.00 89.12 96 PHE A C 1
ATOM 722 O O . PHE A 1 96 ? 22.981 9.086 -19.164 1.00 89.12 96 PHE A O 1
ATOM 729 N N . GLY A 1 97 ? 20.852 8.955 -18.471 1.00 86.00 97 GLY A N 1
ATOM 730 C CA . GLY A 1 97 ? 20.253 9.122 -19.792 1.00 86.00 97 GLY A CA 1
ATOM 731 C C . GLY A 1 97 ? 20.230 7.810 -20.587 1.00 86.00 97 GLY A C 1
ATOM 732 O O . GLY A 1 97 ? 20.468 6.740 -20.030 1.00 86.00 97 GLY A O 1
ATOM 733 N N . PRO A 1 98 ? 19.918 7.853 -21.892 1.00 83.88 98 PRO A N 1
ATOM 734 C CA . PRO A 1 98 ? 19.962 6.671 -22.747 1.00 83.88 98 PRO A CA 1
ATOM 735 C C . PRO A 1 98 ? 21.384 6.097 -22.782 1.00 83.88 98 PRO A C 1
ATOM 737 O O . PRO A 1 98 ? 22.301 6.731 -23.300 1.00 83.88 98 PRO A O 1
ATOM 740 N N . ILE A 1 99 ? 21.561 4.907 -22.211 1.00 71.75 99 ILE A N 1
ATOM 741 C CA . ILE A 1 99 ? 22.830 4.178 -22.194 1.00 71.75 99 ILE A CA 1
ATOM 742 C C . ILE A 1 99 ? 22.652 2.910 -23.012 1.00 71.75 99 ILE A C 1
ATOM 744 O O . ILE A 1 99 ? 21.687 2.170 -22.806 1.00 71.75 99 ILE A O 1
ATOM 748 N N . ASP A 1 100 ? 23.596 2.646 -23.911 1.00 65.00 100 ASP A N 1
ATOM 749 C CA . ASP A 1 100 ? 23.685 1.341 -24.552 1.00 65.00 100 ASP A CA 1
ATOM 750 C C . ASP A 1 100 ? 23.827 0.271 -23.463 1.00 65.00 100 ASP A C 1
ATOM 752 O O . ASP A 1 100 ? 24.564 0.437 -22.485 1.00 65.00 100 ASP A O 1
ATOM 756 N N . GLY A 1 101 ? 23.064 -0.815 -23.599 1.00 61.31 101 GLY A N 1
ATOM 757 C CA . GLY A 1 101 ? 23.084 -1.902 -22.626 1.00 61.31 101 GLY A CA 1
ATOM 758 C C . GLY A 1 101 ? 24.504 -2.454 -22.412 1.00 61.31 101 GLY A C 1
ATOM 759 O O . GLY A 1 101 ? 25.366 -2.295 -23.278 1.00 61.31 101 GLY A O 1
ATOM 760 N N . PRO A 1 102 ? 24.767 -3.130 -21.277 1.00 57.03 102 PRO A N 1
ATOM 761 C CA . PRO A 1 102 ? 26.086 -3.696 -20.990 1.00 57.03 102 PRO A CA 1
ATOM 762 C C . PRO A 1 102 ? 26.584 -4.544 -22.175 1.00 57.03 102 PRO A C 1
ATOM 764 O O . PRO A 1 102 ? 25.753 -5.234 -22.776 1.00 57.03 102 PRO A O 1
ATOM 767 N N . PRO A 1 103 ? 27.893 -4.520 -22.516 1.00 58.41 103 PRO A N 1
ATOM 768 C CA . PRO A 1 103 ? 28.444 -5.294 -23.625 1.00 58.41 103 PRO A CA 1
ATOM 769 C C . PRO A 1 103 ? 28.007 -6.752 -23.519 1.00 58.41 103 PRO A C 1
ATOM 771 O O . PRO A 1 103 ? 28.458 -7.491 -22.644 1.00 58.41 103 PRO A O 1
ATOM 774 N N . ARG A 1 104 ? 27.074 -7.159 -24.382 1.00 60.09 104 ARG A N 1
ATOM 775 C CA . ARG A 1 104 ? 26.554 -8.521 -24.371 1.00 60.09 104 ARG A CA 1
ATOM 776 C C . ARG A 1 104 ? 27.536 -9.390 -25.138 1.00 60.09 104 ARG A C 1
ATOM 778 O O . ARG A 1 104 ? 27.796 -9.141 -26.314 1.00 60.09 104 ARG A O 1
ATOM 785 N N . ASN A 1 105 ? 28.063 -10.430 -24.500 1.00 61.88 105 ASN A N 1
ATOM 786 C CA . ASN A 1 105 ? 28.550 -11.563 -25.275 1.00 61.88 105 ASN 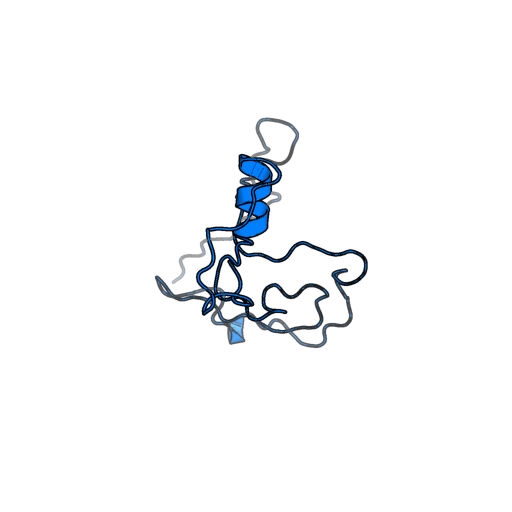A CA 1
ATOM 787 C C . ASN A 1 105 ? 27.339 -12.270 -25.915 1.00 61.88 105 ASN A C 1
ATOM 789 O O . ASN A 1 105 ? 26.195 -12.108 -25.481 1.00 61.88 105 ASN A O 1
ATOM 793 N N . SER A 1 106 ? 27.573 -13.041 -26.974 1.00 65.38 106 SER A N 1
ATOM 794 C CA . SER A 1 106 ? 26.510 -13.685 -27.760 1.00 65.38 106 SER A CA 1
ATOM 795 C C . SER A 1 106 ? 25.538 -14.536 -26.929 1.00 65.38 106 SER A C 1
ATOM 797 O O . SER A 1 106 ? 24.392 -14.711 -27.331 1.00 65.38 106 SER A O 1
ATOM 799 N N . SER A 1 107 ? 25.952 -15.021 -25.754 1.00 62.47 107 SER A N 1
ATOM 800 C CA . SER A 1 107 ? 25.138 -15.838 -24.847 1.00 62.47 107 SER A CA 1
ATOM 801 C C . SER A 1 107 ? 24.165 -15.058 -23.954 1.00 62.47 107 SER A C 1
ATOM 803 O O . SER A 1 107 ? 23.317 -15.674 -23.314 1.00 62.47 107 SER A O 1
ATOM 805 N N . GLN A 1 108 ? 24.254 -13.728 -23.895 1.00 61.03 108 GLN A N 1
ATOM 806 C CA . GLN A 1 108 ? 23.431 -12.895 -23.005 1.00 61.03 108 GLN A CA 1
ATOM 807 C C . GLN A 1 108 ? 22.371 -12.068 -23.745 1.00 61.03 108 GLN A C 1
ATOM 809 O O . GLN A 1 108 ? 21.655 -11.273 -23.128 1.00 61.03 108 GLN A O 1
ATOM 814 N N . ILE A 1 109 ? 22.232 -12.240 -25.063 1.00 53.84 109 ILE A N 1
ATOM 815 C CA . ILE A 1 109 ? 21.148 -11.634 -25.846 1.00 53.84 109 ILE A CA 1
ATOM 816 C C . ILE A 1 109 ? 19.811 -12.207 -25.344 1.00 53.84 109 ILE A C 1
ATOM 818 O O . ILE A 1 109 ? 19.596 -13.412 -25.384 1.00 53.84 109 ILE A O 1
ATOM 822 N N . GLY A 1 110 ? 18.918 -11.344 -24.847 1.00 55.97 110 GLY A N 1
ATOM 823 C CA . GLY A 1 110 ? 17.576 -11.735 -24.388 1.00 55.97 110 GLY A CA 1
ATOM 824 C C . GLY A 1 110 ? 17.399 -11.930 -22.875 1.00 55.97 110 GLY A C 1
ATOM 825 O O . GLY A 1 110 ? 16.267 -12.083 -22.430 1.00 55.97 110 GLY A O 1
ATOM 826 N N . MET A 1 111 ? 18.464 -11.864 -22.067 1.00 52.06 111 MET A N 1
ATOM 827 C CA . MET A 1 111 ? 18.334 -11.823 -20.600 1.00 52.06 111 MET A CA 1
ATOM 828 C C . MET A 1 111 ? 17.922 -10.410 -20.133 1.00 52.06 111 MET A C 1
ATOM 830 O O . MET A 1 111 ? 18.444 -9.427 -20.685 1.00 52.06 111 MET A O 1
ATOM 834 N N . PRO A 1 112 ? 17.011 -10.281 -19.148 1.00 50.66 112 PRO A N 1
ATOM 835 C CA . PRO A 1 112 ? 16.694 -8.991 -18.536 1.00 50.66 112 PRO A CA 1
ATOM 836 C C . PRO A 1 112 ? 17.938 -8.428 -17.822 1.00 50.66 112 PRO A C 1
ATOM 838 O O . PRO A 1 112 ? 18.675 -9.185 -17.191 1.00 50.66 112 PRO A O 1
ATOM 841 N N . GLY A 1 113 ? 18.201 -7.124 -17.985 1.00 53.31 113 GLY A N 1
ATOM 842 C CA . GLY A 1 113 ? 19.377 -6.413 -17.444 1.00 53.31 113 GLY A CA 1
ATOM 843 C C . GLY A 1 113 ? 19.057 -5.378 -16.368 1.00 53.31 113 GLY A C 1
ATOM 844 O O . GLY A 1 113 ? 17.859 -5.151 -16.101 1.00 53.31 113 GLY A O 1
#

pLDDT: mean 75.1, std 13.45, range [37.09, 91.44]

Sequence (113 aa):
TSLDLTILPFTQGQPLPEPGIMVSIGFGWGIERYRYPGDLPKVAATGGSNCDAVGLPVLQPQEISPFVVTDIGGNRWRYGNQGVVLNSDGLKQLLFGPIDGPPRNSSQIGMPG